Protein AF-A0A0D9X7J0-F1 (afdb_monomer_lite)

Foldseek 3Di:
DDDDPPDDPPPVVVVVVVVVLVVVVVVVVVVCCVVCLVLLLQDPVRCPPCSNVVNPDDDDPVVVVVVVVVLVVLVVCLSVCVVPDPPSVVSVVCSVCVVVVVCVVVVVVVLCVCQVSCVVSVHDTPCVVPVDPPVCVVVVVVVVVVVVLVVVLVVPQDPVDPVSVVVSVVVD

Structure (mmCIF, N/CA/C/O backbone):
data_AF-A0A0D9X7J0-F1
#
_entry.id   AF-A0A0D9X7J0-F1
#
loop_
_atom_site.group_PDB
_atom_site.id
_atom_site.type_symbol
_atom_site.label_atom_id
_atom_site.label_alt_id
_atom_site.label_comp_id
_atom_site.label_asym_id
_atom_site.label_entity_id
_atom_site.label_seq_id
_atom_site.pdbx_PDB_ins_code
_atom_site.Cartn_x
_atom_site.Cartn_y
_atom_site.Cartn_z
_atom_site.occupancy
_atom_site.B_iso_or_equiv
_atom_site.auth_seq_id
_atom_site.auth_comp_id
_atom_site.auth_asym_id
_atom_site.auth_atom_id
_atom_site.pdbx_PDB_model_num
ATOM 1 N N . MET A 1 1 ? 7.580 -12.756 -17.384 1.00 39.50 1 MET A N 1
ATOM 2 C CA . MET A 1 1 ? 6.260 -12.980 -18.014 1.00 39.50 1 MET A CA 1
ATOM 3 C C . MET A 1 1 ? 5.675 -11.624 -18.390 1.00 39.50 1 MET A C 1
ATOM 5 O O . MET A 1 1 ? 5.030 -10.993 -17.568 1.00 39.50 1 MET A O 1
ATOM 9 N N . ALA A 1 2 ? 5.979 -11.121 -19.583 1.00 47.09 2 ALA A N 1
ATOM 10 C CA . ALA A 1 2 ? 5.405 -9.883 -20.107 1.00 47.09 2 ALA A CA 1
ATOM 11 C C . ALA A 1 2 ? 4.877 -10.182 -21.512 1.00 47.09 2 ALA A C 1
ATOM 13 O O . ALA A 1 2 ? 5.495 -10.973 -22.222 1.00 47.09 2 ALA A O 1
ATOM 14 N N . ALA A 1 3 ? 3.726 -9.609 -21.869 1.00 52.41 3 ALA A N 1
ATOM 15 C CA . ALA A 1 3 ? 3.152 -9.767 -23.202 1.00 52.41 3 ALA A CA 1
ATOM 16 C C . ALA A 1 3 ? 4.137 -9.278 -24.274 1.00 52.41 3 ALA A C 1
ATOM 18 O O . ALA A 1 3 ? 4.904 -8.337 -24.036 1.00 52.41 3 ALA A O 1
ATOM 19 N N . VAL A 1 4 ? 4.114 -9.936 -25.433 1.00 61.41 4 VAL A N 1
ATOM 20 C CA . VAL A 1 4 ? 4.928 -9.569 -26.595 1.00 61.41 4 VAL A CA 1
ATOM 21 C C . VAL A 1 4 ? 4.584 -8.124 -27.001 1.00 61.41 4 VAL A C 1
ATOM 23 O O . VAL A 1 4 ? 3.413 -7.736 -26.917 1.00 61.41 4 VAL A O 1
ATOM 26 N N . PRO A 1 5 ? 5.568 -7.284 -27.384 1.00 49.50 5 PRO A N 1
ATOM 27 C CA . PRO A 1 5 ? 5.306 -5.893 -27.742 1.00 49.50 5 PRO A CA 1
ATOM 28 C C . PRO A 1 5 ? 4.227 -5.780 -28.829 1.00 49.50 5 PRO A C 1
ATOM 30 O O . PRO A 1 5 ? 4.371 -6.349 -29.904 1.00 49.50 5 PRO A O 1
ATOM 33 N N . GLY A 1 6 ? 3.156 -5.033 -28.548 1.00 63.00 6 GLY A N 1
ATOM 34 C CA . GLY A 1 6 ? 2.055 -4.791 -29.491 1.00 63.00 6 GLY A CA 1
ATOM 35 C C . GLY A 1 6 ? 0.775 -5.582 -29.212 1.00 63.00 6 GLY A C 1
ATOM 36 O O . GLY A 1 6 ? -0.290 -5.146 -29.650 1.00 63.00 6 GLY A O 1
ATOM 37 N N . GLU A 1 7 ? 0.838 -6.651 -28.417 1.00 66.56 7 GLU A N 1
ATOM 38 C CA . GLU A 1 7 ? -0.321 -7.488 -28.091 1.00 66.56 7 GLU A CA 1
ATOM 39 C C . GLU A 1 7 ? -0.949 -7.132 -26.735 1.00 66.56 7 GLU A C 1
ATOM 41 O O . GLU A 1 7 ? -0.289 -6.634 -25.816 1.00 66.56 7 GLU A O 1
ATOM 46 N N . LEU A 1 8 ? -2.258 -7.371 -26.606 1.00 62.06 8 LEU A N 1
ATOM 47 C CA . LEU A 1 8 ? -2.959 -7.225 -25.332 1.00 62.06 8 LEU A CA 1
ATOM 48 C C . LEU A 1 8 ? -2.441 -8.260 -24.316 1.00 62.06 8 LEU A C 1
ATOM 50 O O . LEU A 1 8 ? -2.089 -9.379 -24.698 1.00 62.06 8 LEU A O 1
ATOM 54 N N . PRO A 1 9 ? -2.407 -7.926 -23.013 1.00 66.81 9 PRO A N 1
ATOM 55 C CA . PRO A 1 9 ? -2.035 -8.889 -21.986 1.00 66.81 9 PRO A CA 1
ATOM 56 C C . PRO A 1 9 ? -2.935 -10.130 -22.043 1.00 66.81 9 PRO A C 1
ATOM 58 O O . PRO A 1 9 ? -4.149 -10.019 -22.212 1.00 66.81 9 PRO A O 1
ATOM 61 N N . HIS A 1 10 ? -2.341 -11.320 -21.887 1.00 75.31 10 HIS A N 1
ATOM 62 C CA . HIS A 1 10 ? -3.090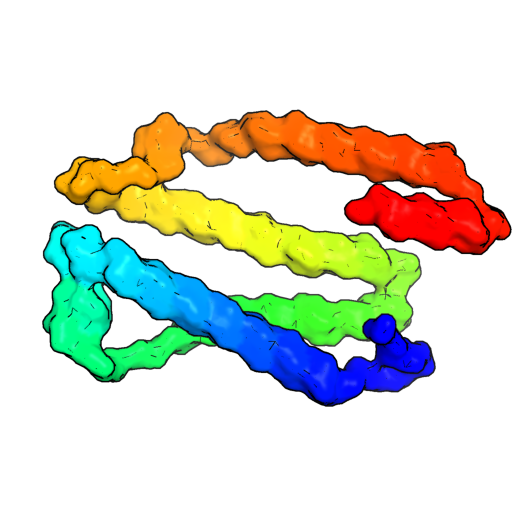 -12.577 -21.915 1.00 75.31 10 HIS A CA 1
ATOM 63 C C . HIS A 1 10 ? -4.258 -12.544 -20.923 1.00 75.31 10 HIS A C 1
ATOM 65 O O . HIS A 1 10 ? -4.056 -12.328 -19.726 1.00 75.31 10 HIS A O 1
ATOM 71 N N . MET A 1 11 ? -5.463 -12.856 -21.411 1.00 76.00 11 MET A N 1
ATOM 72 C CA . MET A 1 11 ? -6.700 -12.871 -20.616 1.00 76.00 11 MET A CA 1
ATOM 73 C C . MET A 1 11 ? -6.590 -13.730 -19.351 1.00 76.00 11 MET A C 1
ATOM 75 O O . MET A 1 11 ? -7.184 -13.402 -18.331 1.00 76.00 11 MET A O 1
ATOM 79 N N . ARG A 1 12 ? -5.762 -14.785 -19.381 1.00 72.19 12 ARG A N 1
ATOM 80 C CA . ARG A 1 12 ? -5.454 -15.616 -18.207 1.00 72.19 12 ARG A CA 1
ATOM 81 C C . ARG A 1 12 ? -4.815 -14.823 -17.065 1.00 72.19 12 ARG A C 1
ATOM 83 O O . ARG A 1 12 ? -5.187 -15.033 -15.920 1.00 72.19 12 ARG A O 1
ATOM 90 N N . MET A 1 13 ? -3.891 -13.907 -17.359 1.00 71.38 13 MET A N 1
ATOM 91 C CA . MET A 1 13 ? -3.243 -13.078 -16.335 1.00 71.38 13 MET A CA 1
ATOM 92 C C . MET A 1 13 ? -4.222 -12.047 -15.779 1.00 71.38 13 MET A C 1
ATOM 94 O O . MET A 1 13 ? -4.313 -11.898 -14.567 1.00 71.38 13 MET A O 1
ATOM 98 N N . ILE A 1 14 ? -5.002 -11.390 -16.646 1.00 75.94 14 ILE A N 1
ATOM 99 C CA . ILE A 1 14 ? -6.041 -10.439 -16.217 1.00 75.94 14 ILE A CA 1
ATOM 100 C C . ILE A 1 14 ? -7.038 -11.135 -15.284 1.00 75.94 14 ILE A C 1
ATOM 102 O O . ILE A 1 14 ? -7.294 -10.643 -14.189 1.00 75.94 14 ILE A O 1
ATOM 106 N N . ALA A 1 15 ? -7.545 -12.305 -15.684 1.00 78.25 15 ALA A N 1
ATOM 107 C CA . ALA A 1 15 ? -8.462 -13.096 -14.872 1.00 78.25 15 ALA A CA 1
ATOM 108 C C . ALA A 1 15 ? -7.821 -13.535 -13.547 1.00 78.25 15 ALA A C 1
ATOM 110 O O . ALA A 1 15 ? -8.443 -13.402 -12.501 1.00 78.25 15 ALA A O 1
ATOM 111 N N . LEU A 1 16 ? -6.564 -13.991 -13.564 1.00 77.44 16 LEU A N 1
ATOM 112 C CA . LEU A 1 16 ? -5.860 -14.436 -12.361 1.00 77.44 16 LEU A CA 1
ATOM 113 C C . LEU A 1 16 ? -5.632 -13.296 -11.358 1.00 77.44 16 LEU A C 1
ATOM 115 O O . LEU A 1 16 ? -5.904 -13.474 -10.174 1.00 77.44 16 LEU A O 1
ATOM 119 N N . PHE A 1 17 ? -5.200 -12.116 -11.811 1.00 75.94 17 PHE A N 1
ATOM 120 C CA . PHE A 1 17 ? -5.035 -10.950 -10.936 1.00 75.94 17 PHE A CA 1
ATOM 121 C C . PHE A 1 17 ? -6.378 -10.396 -10.442 1.00 75.94 17 PHE A C 1
ATOM 123 O O . PHE A 1 17 ? -6.484 -10.032 -9.271 1.00 75.94 17 PHE A O 1
ATOM 130 N N . ALA A 1 18 ? -7.414 -10.372 -11.287 1.00 74.31 18 ALA A N 1
ATOM 131 C CA . ALA A 1 18 ? -8.752 -9.937 -10.889 1.00 74.31 18 ALA A CA 1
ATOM 132 C C . ALA A 1 18 ? -9.367 -10.882 -9.843 1.00 74.31 18 ALA A C 1
ATOM 134 O O . ALA A 1 18 ? -9.799 -10.433 -8.782 1.00 74.31 18 ALA A O 1
ATOM 135 N N . CYS A 1 19 ? -9.343 -12.194 -10.094 1.00 74.31 19 CYS A N 1
ATOM 136 C CA . CYS A 1 19 ? -9.806 -13.199 -9.140 1.00 74.31 19 CYS A CA 1
ATOM 137 C C . CYS A 1 19 ? -8.973 -13.175 -7.853 1.00 74.31 19 CYS A C 1
ATOM 139 O O . CYS A 1 19 ? -9.545 -13.182 -6.768 1.00 74.31 19 CYS A O 1
ATOM 141 N N . GLY A 1 20 ? -7.644 -13.079 -7.952 1.00 75.06 20 GLY A N 1
ATOM 142 C CA . GLY A 1 20 ? -6.759 -12.974 -6.791 1.00 75.06 20 GLY A CA 1
ATOM 143 C C . GLY A 1 20 ? -7.061 -11.748 -5.924 1.00 75.06 20 GLY A C 1
ATOM 144 O O . GLY A 1 20 ? -7.155 -11.868 -4.706 1.00 75.06 20 GLY A O 1
ATOM 145 N N . SER A 1 21 ? -7.298 -10.586 -6.539 1.00 71.81 21 SER A N 1
ATOM 146 C CA . SER A 1 21 ? -7.672 -9.357 -5.827 1.00 71.81 21 SER A CA 1
ATOM 147 C C . SER A 1 21 ? -9.011 -9.491 -5.092 1.00 71.81 21 SER A C 1
ATOM 149 O O . SER A 1 21 ? -9.110 -9.110 -3.924 1.00 71.81 21 SER A O 1
ATOM 151 N N . LEU A 1 22 ? -10.025 -10.072 -5.743 1.00 69.62 22 LEU A N 1
ATOM 152 C CA . LEU A 1 22 ? -11.337 -10.307 -5.134 1.00 69.62 22 LEU A CA 1
ATOM 153 C C . LEU A 1 22 ? -11.251 -11.291 -3.964 1.00 69.62 22 LEU A C 1
ATOM 155 O O . LEU A 1 22 ? -11.826 -11.031 -2.909 1.00 69.62 22 LEU A O 1
ATOM 159 N N . LEU A 1 23 ? -10.506 -12.386 -4.131 1.00 69.88 23 LEU A N 1
ATOM 160 C CA . LEU A 1 23 ? -10.348 -13.419 -3.107 1.00 69.88 23 LEU A CA 1
ATOM 161 C C . LEU A 1 23 ? -9.594 -12.906 -1.880 1.00 69.88 23 LEU A C 1
ATOM 163 O O . LEU A 1 23 ? -10.064 -13.108 -0.767 1.00 69.88 23 LEU A O 1
ATOM 167 N N . ILE A 1 24 ? -8.466 -12.211 -2.062 1.00 75.06 24 ILE A N 1
ATOM 168 C CA . ILE A 1 24 ? -7.677 -11.669 -0.941 1.00 75.06 24 ILE A CA 1
ATOM 169 C C . ILE A 1 24 ? -8.502 -10.652 -0.149 1.00 75.06 24 ILE A C 1
ATOM 171 O O . ILE A 1 24 ? -8.475 -10.652 1.080 1.00 75.06 24 ILE A O 1
ATOM 175 N N . ARG A 1 25 ? -9.279 -9.809 -0.837 1.00 67.75 25 ARG A N 1
ATOM 176 C CA . ARG A 1 25 ? -10.126 -8.819 -0.170 1.00 67.75 25 ARG A CA 1
ATOM 177 C C . ARG A 1 25 ? -11.320 -9.453 0.536 1.00 67.75 25 ARG A C 1
ATOM 179 O O . ARG A 1 25 ? -11.613 -9.071 1.663 1.00 67.75 25 ARG A O 1
ATOM 186 N N . GLY A 1 26 ? -11.968 -10.429 -0.099 1.00 63.03 26 GLY A N 1
ATOM 187 C CA . GLY A 1 26 ? -13.043 -11.208 0.514 1.00 63.03 26 GLY A CA 1
ATOM 188 C C . GLY A 1 26 ? -12.565 -11.935 1.769 1.00 63.03 26 GLY A C 1
ATOM 189 O O . GLY A 1 26 ? -13.161 -11.770 2.827 1.00 63.03 26 GLY A O 1
ATOM 190 N N . ALA A 1 27 ? -11.436 -12.643 1.680 1.00 67.31 27 ALA A N 1
ATOM 191 C CA . ALA A 1 27 ? -10.829 -13.336 2.812 1.00 67.31 27 ALA A CA 1
ATOM 192 C C . ALA A 1 27 ? -10.463 -12.374 3.952 1.00 67.31 27 ALA A C 1
ATOM 194 O O . ALA A 1 27 ? -10.763 -12.667 5.104 1.00 67.31 27 ALA A O 1
ATOM 195 N N . GLY A 1 28 ? -9.874 -11.213 3.640 1.00 69.19 28 GLY A N 1
ATOM 196 C CA . GLY A 1 28 ? -9.549 -10.194 4.640 1.00 69.19 28 GLY A CA 1
ATOM 197 C C . GLY A 1 28 ? -10.780 -9.674 5.386 1.00 69.19 28 GLY A C 1
ATOM 198 O O . GLY A 1 28 ? -10.769 -9.613 6.611 1.00 69.19 28 GLY A O 1
ATOM 199 N N . CYS A 1 29 ? -11.867 -9.367 4.669 1.00 74.50 29 CYS A N 1
ATOM 200 C CA . CYS A 1 29 ? -13.121 -8.947 5.298 1.00 74.50 29 CYS A CA 1
ATOM 201 C C . CYS A 1 29 ? -13.722 -10.053 6.176 1.00 74.50 29 CYS A C 1
ATOM 203 O O . CYS A 1 29 ? -14.078 -9.785 7.315 1.00 74.50 29 CYS A O 1
ATOM 205 N N . THR A 1 30 ? -13.772 -11.298 5.690 1.00 69.50 30 THR A N 1
ATOM 206 C CA . THR A 1 30 ? -14.305 -12.429 6.467 1.00 69.50 30 THR A CA 1
ATOM 207 C C . THR A 1 30 ? -13.493 -12.696 7.732 1.00 69.50 30 THR A C 1
ATOM 209 O O . THR A 1 30 ? -14.067 -12.954 8.785 1.00 69.50 30 THR A O 1
ATOM 212 N N . ILE A 1 31 ? -12.163 -12.630 7.647 1.00 70.44 31 ILE A N 1
ATOM 213 C CA . ILE A 1 31 ? -11.280 -12.818 8.802 1.00 70.44 31 ILE A CA 1
ATOM 214 C C . ILE A 1 31 ? -11.496 -11.706 9.836 1.00 70.44 31 ILE A C 1
ATOM 216 O O . ILE A 1 31 ? -11.616 -12.012 11.020 1.00 70.44 31 ILE A O 1
ATOM 220 N N . ASN A 1 32 ? -11.590 -10.445 9.404 1.00 77.19 32 ASN A N 1
ATOM 221 C CA . ASN A 1 32 ? -11.860 -9.329 10.312 1.00 77.19 32 ASN A CA 1
ATOM 222 C C . ASN A 1 32 ? -13.217 -9.483 10.998 1.00 77.19 32 ASN A C 1
ATOM 224 O O . ASN A 1 32 ? -13.285 -9.395 12.217 1.00 77.19 32 ASN A O 1
ATOM 228 N N . ASP A 1 33 ? -14.271 -9.804 10.243 1.00 70.00 33 ASP A N 1
ATOM 229 C CA . ASP A 1 33 ? -15.604 -9.977 10.817 1.00 70.00 33 ASP A CA 1
ATOM 230 C C . ASP A 1 33 ? -15.592 -11.098 11.891 1.00 70.00 33 ASP A C 1
ATOM 232 O O . ASP A 1 33 ? -16.235 -10.971 12.936 1.00 70.00 33 ASP A O 1
ATOM 236 N N . LEU A 1 34 ? -14.851 -12.196 11.661 1.00 70.19 34 LEU A N 1
ATOM 237 C CA . LEU A 1 34 ? -14.726 -13.305 12.618 1.00 70.19 34 LEU A CA 1
ATOM 238 C C . LEU A 1 34 ? -14.021 -12.892 13.917 1.00 70.19 34 LEU A C 1
ATOM 240 O O . LEU A 1 34 ? -14.438 -13.328 14.992 1.00 70.19 34 LEU A O 1
ATOM 244 N N . PHE A 1 35 ? -12.960 -12.087 13.827 1.00 74.94 35 PHE A N 1
ATOM 245 C CA . PHE A 1 35 ? -12.196 -11.646 14.996 1.00 74.94 35 PHE A CA 1
ATOM 246 C C . PHE A 1 35 ? -12.845 -10.475 15.741 1.00 74.94 35 PHE A C 1
ATOM 248 O O . PHE A 1 35 ? -12.702 -10.401 16.957 1.00 74.94 35 PHE A O 1
ATOM 255 N N . ASP A 1 36 ? -13.603 -9.620 15.052 1.00 76.06 36 ASP A N 1
ATOM 256 C CA . ASP A 1 36 ? -14.231 -8.427 15.635 1.00 76.06 36 ASP A CA 1
ATOM 257 C C . ASP A 1 36 ? -15.631 -8.702 16.216 1.00 76.06 36 ASP A C 1
ATOM 259 O O . ASP A 1 36 ? -16.287 -7.800 16.734 1.00 76.06 36 ASP A O 1
ATOM 263 N N . GLY A 1 37 ? -16.121 -9.944 16.171 1.00 71.69 37 GLY A N 1
ATOM 264 C CA . GLY A 1 37 ? -17.511 -10.276 16.503 1.00 71.69 37 GLY A CA 1
ATOM 265 C C . GLY A 1 37 ? -17.955 -9.966 17.943 1.00 71.69 37 GLY A C 1
ATOM 266 O O . GLY A 1 37 ? -19.146 -9.755 18.189 1.00 71.69 37 GLY A O 1
ATOM 267 N N . ASP A 1 38 ? -17.049 -9.937 18.920 1.00 80.31 38 ASP A N 1
ATOM 268 C CA . ASP A 1 38 ? -17.350 -9.544 20.304 1.00 80.31 38 ASP A CA 1
ATOM 269 C C . ASP A 1 38 ? -17.239 -8.025 20.529 1.00 80.31 38 ASP A C 1
ATOM 271 O O . ASP A 1 38 ? -17.927 -7.475 21.396 1.00 80.31 38 ASP A O 1
ATOM 275 N N . ILE A 1 39 ? -16.400 -7.352 19.740 1.00 79.00 39 ILE A N 1
ATOM 276 C CA . ILE A 1 39 ? -16.235 -5.895 19.696 1.00 79.00 39 ILE A CA 1
ATOM 277 C C . ILE A 1 39 ? -17.452 -5.266 19.009 1.00 79.00 39 ILE A C 1
ATOM 279 O O . ILE A 1 39 ? -18.062 -4.343 19.551 1.00 79.00 39 ILE A O 1
ATOM 283 N N . ASP A 1 40 ? -17.891 -5.835 17.887 1.00 77.38 40 ASP A N 1
ATOM 284 C CA . ASP A 1 40 ? -18.988 -5.320 17.068 1.00 77.38 40 ASP A CA 1
ATOM 285 C C . ASP A 1 40 ? -20.342 -5.322 17.792 1.00 77.38 40 ASP A C 1
ATOM 287 O O . ASP A 1 40 ? -21.198 -4.474 17.551 1.00 77.38 40 ASP A O 1
ATOM 291 N N . LYS A 1 41 ? -20.536 -6.217 18.766 1.00 77.75 41 LYS A N 1
ATOM 292 C CA . LYS A 1 41 ? -21.743 -6.236 19.615 1.00 77.75 41 LYS A CA 1
ATOM 293 C C . LYS A 1 41 ? -21.822 -5.048 20.574 1.00 77.75 41 LYS A C 1
ATOM 295 O O . LYS A 1 41 ? -22.907 -4.710 21.052 1.00 77.75 41 LYS A O 1
ATOM 300 N N . LYS A 1 42 ? -20.685 -4.424 20.886 1.00 80.44 42 LYS A N 1
ATOM 301 C CA . LYS A 1 42 ? -20.578 -3.328 21.859 1.00 80.44 42 LYS A CA 1
ATOM 302 C C . LYS A 1 42 ? -20.762 -1.957 21.199 1.00 80.44 42 LYS A C 1
ATOM 304 O O . LYS A 1 42 ? -21.133 -1.011 21.889 1.00 80.44 42 LYS A O 1
ATOM 309 N N . VAL A 1 43 ? -20.589 -1.861 19.879 1.00 79.75 43 VAL A N 1
ATOM 310 C CA . VAL A 1 43 ? -20.618 -0.607 19.109 1.00 79.75 43 VAL A CA 1
ATOM 311 C C . VAL A 1 43 ? -21.944 -0.450 18.362 1.00 79.75 43 VAL A C 1
ATOM 313 O O . VAL A 1 43 ? -22.333 -1.307 17.576 1.00 79.75 43 VAL A O 1
ATOM 316 N N . GLU A 1 44 ? -22.663 0.659 18.567 1.00 78.69 44 GLU A N 1
ATOM 317 C CA . GLU A 1 44 ? -24.000 0.851 17.970 1.00 78.69 44 GLU A CA 1
ATOM 318 C C . GLU A 1 44 ? -24.017 0.765 16.443 1.00 78.69 44 GLU A C 1
ATOM 320 O O . GLU A 1 44 ? -24.933 0.174 15.873 1.00 78.69 44 GLU A O 1
ATOM 325 N N . ARG A 1 45 ? -22.975 1.284 15.786 1.00 79.56 45 ARG A N 1
ATOM 326 C CA . ARG A 1 45 ? -22.821 1.241 14.328 1.00 79.56 45 ARG A CA 1
ATOM 327 C C . ARG A 1 45 ? -22.713 -0.184 13.782 1.00 79.56 45 ARG A C 1
ATOM 329 O O . ARG A 1 45 ? -23.171 -0.435 12.670 1.00 79.56 45 ARG A O 1
ATOM 336 N N . THR A 1 46 ? -22.062 -1.092 14.508 1.00 73.75 46 THR A N 1
ATOM 337 C CA . THR A 1 46 ? -21.703 -2.424 13.996 1.00 73.75 46 THR A CA 1
ATOM 338 C C . THR A 1 46 ? -22.512 -3.566 14.599 1.00 73.75 46 THR A C 1
ATOM 340 O O . THR A 1 46 ? -22.450 -4.679 14.079 1.00 73.75 46 THR A O 1
ATOM 343 N N . LYS A 1 47 ? -23.393 -3.289 15.568 1.00 73.12 47 LYS A N 1
ATOM 344 C CA . LYS A 1 47 ? -24.375 -4.253 16.105 1.00 73.12 47 LYS A CA 1
ATOM 345 C C . LYS A 1 47 ? -25.226 -4.938 15.031 1.00 73.12 47 LYS A C 1
ATOM 347 O O . LYS A 1 47 ? -25.618 -6.087 15.208 1.00 73.12 47 LYS A O 1
ATOM 352 N N . SER A 1 48 ? -25.519 -4.246 13.929 1.00 67.06 48 SER A N 1
ATOM 353 C CA . SER A 1 48 ? -26.311 -4.768 12.807 1.00 67.06 48 SER A CA 1
ATOM 354 C C . SER A 1 48 ? -25.496 -5.552 11.773 1.00 67.06 48 SER A C 1
ATOM 356 O O . SER A 1 48 ? -26.072 -6.050 10.808 1.00 67.06 48 SER A O 1
ATOM 358 N N . ARG A 1 49 ? -24.171 -5.687 11.942 1.00 70.94 49 ARG A N 1
ATOM 359 C CA . ARG A 1 49 ? -23.351 -6.512 11.044 1.00 70.94 49 ARG A CA 1
ATOM 360 C C . ARG A 1 49 ? -23.796 -7.977 11.102 1.00 70.94 49 ARG A C 1
ATOM 362 O O . ARG A 1 49 ? -24.229 -8.426 12.166 1.00 70.94 49 ARG A O 1
ATOM 369 N N . PRO A 1 50 ? -23.648 -8.753 10.013 1.00 65.62 50 PRO A N 1
ATOM 370 C CA . PRO A 1 50 ? -24.114 -10.142 9.958 1.00 65.62 50 PRO A CA 1
ATOM 371 C C . PRO A 1 50 ? -23.609 -11.002 11.132 1.00 65.62 50 PRO A C 1
ATOM 373 O O . PRO A 1 50 ? -24.395 -11.670 11.802 1.00 65.62 50 PRO A O 1
ATOM 376 N N . LEU A 1 51 ? -22.318 -10.896 11.478 1.00 64.19 51 LEU A N 1
ATOM 377 C CA . LEU A 1 51 ? -21.732 -11.655 12.593 1.00 64.19 51 LEU A CA 1
ATOM 378 C C . LEU A 1 51 ? -22.055 -11.078 13.985 1.00 64.19 51 LEU A C 1
ATOM 380 O O . LEU A 1 51 ? -22.196 -11.838 14.943 1.00 64.19 51 LEU A O 1
ATOM 384 N N . GLY A 1 52 ? -22.242 -9.759 14.106 1.00 59.47 52 GLY A N 1
ATOM 385 C CA . GLY A 1 52 ? -22.665 -9.110 15.355 1.00 59.47 52 GLY A CA 1
ATOM 386 C C . GLY A 1 52 ? -24.132 -9.387 15.718 1.00 59.47 52 GLY A C 1
ATOM 387 O O . GLY A 1 52 ? -24.457 -9.552 16.894 1.00 59.47 52 GLY A O 1
ATOM 388 N N . SER A 1 53 ? -24.995 -9.513 14.704 1.00 57.38 53 SER A N 1
ATOM 389 C CA . SER A 1 53 ? -26.450 -9.711 14.820 1.00 57.38 53 SER A CA 1
ATOM 390 C C . SER A 1 53 ? -26.895 -11.180 14.848 1.00 57.38 53 SER A C 1
ATOM 392 O O . SER A 1 53 ? -28.071 -11.461 15.072 1.00 57.38 53 SER A O 1
ATOM 394 N N . GLY A 1 54 ? -25.971 -12.128 14.648 1.00 59.88 54 GLY A N 1
ATOM 395 C CA . GLY A 1 54 ? -26.270 -13.566 14.621 1.00 59.88 54 GLY A CA 1
ATOM 396 C C . GLY A 1 54 ? -26.968 -14.042 13.341 1.00 59.88 54 GLY A C 1
ATOM 397 O O . GLY A 1 54 ? -27.469 -15.167 13.299 1.00 59.88 54 GLY A O 1
ATOM 398 N N . ILE A 1 55 ? -26.999 -13.207 12.298 1.00 57.88 55 ILE A N 1
ATOM 399 C CA . ILE A 1 55 ? -27.634 -13.500 11.014 1.00 57.88 55 ILE A CA 1
ATOM 400 C C . ILE A 1 55 ? -26.559 -14.020 10.048 1.00 57.88 55 ILE A C 1
ATOM 402 O O . ILE A 1 55 ? -25.723 -13.276 9.545 1.00 57.88 55 ILE A O 1
ATOM 406 N N . TRP A 1 56 ? -26.590 -15.326 9.773 1.00 51.66 56 TRP A N 1
ATOM 407 C CA . TRP A 1 56 ? -25.588 -16.044 8.964 1.00 51.66 56 TRP A CA 1
ATOM 408 C C . TRP A 1 56 ? -25.746 -15.900 7.443 1.00 51.66 56 TRP A C 1
ATOM 410 O O . TRP A 1 56 ? -25.142 -16.648 6.675 1.00 51.66 56 TRP A O 1
ATOM 420 N N . CYS A 1 57 ? -26.552 -14.957 6.968 1.00 56.06 57 CYS A N 1
ATOM 421 C CA . CYS A 1 57 ? -26.692 -14.721 5.540 1.00 56.06 57 CYS A CA 1
ATOM 422 C C . CYS A 1 57 ? -27.230 -13.320 5.256 1.00 56.06 57 CYS A C 1
ATOM 424 O O . CYS A 1 57 ? -27.992 -12.779 6.048 1.00 56.06 57 CYS A O 1
ATOM 426 N N . SER A 1 58 ? -26.884 -12.806 4.075 1.00 47.75 58 SER A N 1
ATOM 427 C CA . SER A 1 58 ? -27.376 -11.584 3.411 1.00 47.75 58 SER A CA 1
ATOM 428 C C . SER A 1 58 ? -26.858 -10.220 3.906 1.00 47.75 58 SER A C 1
ATOM 430 O O . SER A 1 58 ? -27.416 -9.637 4.824 1.00 47.75 58 SER A O 1
ATOM 432 N N . ASP A 1 59 ? -25.813 -9.686 3.247 1.00 51.59 59 ASP A N 1
ATOM 433 C CA . ASP A 1 59 ? -25.914 -8.587 2.249 1.00 51.59 59 ASP A CA 1
ATOM 434 C C . ASP A 1 59 ? -24.537 -8.348 1.555 1.00 51.59 59 ASP A C 1
ATOM 436 O O . ASP A 1 59 ? -23.500 -8.628 2.167 1.00 51.59 59 ASP A O 1
ATOM 440 N N . PRO A 1 60 ? -24.457 -7.920 0.273 1.00 50.50 60 PRO A N 1
ATOM 441 C CA . PRO A 1 60 ? -23.248 -8.017 -0.529 1.00 50.50 60 PRO A CA 1
ATOM 442 C C . PRO A 1 60 ? -22.332 -6.807 -0.339 1.00 50.50 60 PRO A C 1
ATOM 444 O O . PRO A 1 60 ? -22.760 -5.659 -0.236 1.00 50.50 60 PRO A O 1
ATOM 447 N N . TYR A 1 61 ? -21.032 -7.082 -0.396 1.00 54.88 61 TYR A N 1
ATOM 448 C CA . TYR A 1 61 ? -19.880 -6.177 -0.342 1.00 54.88 61 TYR A CA 1
ATOM 449 C C . TYR A 1 61 ? -19.816 -5.113 -1.472 1.00 54.88 61 TYR A C 1
ATOM 451 O O . TYR A 1 61 ? -18.749 -4.814 -2.009 1.00 54.88 61 TYR A O 1
ATOM 459 N N . THR A 1 62 ? -20.935 -4.501 -1.850 1.00 50.09 62 THR A N 1
ATOM 460 C CA . THR A 1 62 ? -21.112 -3.625 -3.016 1.00 50.09 62 THR A CA 1
ATOM 461 C C . THR A 1 62 ? -20.180 -2.408 -2.989 1.00 50.09 62 THR A C 1
ATOM 463 O O . THR A 1 62 ? -19.515 -2.121 -3.982 1.00 50.09 62 THR A O 1
ATOM 466 N N . ARG A 1 63 ? -20.021 -1.726 -1.843 1.00 45.47 63 ARG A N 1
ATOM 467 C CA . ARG A 1 63 ? -19.122 -0.551 -1.730 1.00 45.47 63 ARG A CA 1
ATOM 468 C C . ARG A 1 63 ? -17.642 -0.932 -1.834 1.00 45.47 63 ARG A C 1
ATOM 470 O O . ARG A 1 63 ? -16.851 -0.211 -2.440 1.00 45.47 63 ARG A O 1
ATOM 477 N N . THR A 1 64 ? -17.285 -2.092 -1.293 1.00 53.03 64 THR A N 1
ATOM 478 C CA . THR A 1 64 ? -15.943 -2.672 -1.372 1.00 53.03 64 THR A CA 1
ATOM 479 C C . THR A 1 64 ? -15.632 -3.009 -2.829 1.00 53.03 64 THR A C 1
ATOM 481 O O . THR A 1 64 ? -14.650 -2.508 -3.373 1.00 53.03 64 THR A O 1
ATOM 484 N N . VAL A 1 65 ? -16.514 -3.736 -3.517 1.00 56.38 65 VAL A N 1
ATOM 485 C CA . VAL A 1 65 ? -16.357 -4.084 -4.937 1.00 56.38 65 VAL A CA 1
ATOM 486 C C . VAL A 1 65 ? -16.201 -2.836 -5.814 1.00 56.38 65 VAL A C 1
ATOM 488 O O . VAL A 1 65 ? -15.242 -2.776 -6.577 1.00 56.38 65 VAL A O 1
ATOM 491 N N . PHE A 1 66 ? -17.022 -1.793 -5.646 1.00 53.06 66 PHE A N 1
ATOM 492 C CA . PHE A 1 66 ? -16.901 -0.557 -6.440 1.00 53.06 66 PHE A CA 1
ATOM 493 C C . PHE A 1 66 ? -15.561 0.173 -6.254 1.00 53.06 66 PHE A C 1
ATOM 495 O O . PHE A 1 66 ? -14.953 0.600 -7.235 1.00 53.06 66 PHE A O 1
ATOM 502 N N . LEU A 1 67 ? -15.044 0.257 -5.024 1.00 56.88 67 LEU A N 1
ATOM 503 C CA . LEU A 1 67 ? -13.712 0.822 -4.759 1.00 56.88 67 LEU A CA 1
ATOM 504 C C . LEU A 1 67 ? -12.583 -0.033 -5.360 1.00 56.88 67 LEU A C 1
ATOM 506 O O . LEU A 1 67 ? -11.571 0.504 -5.802 1.00 56.88 67 LEU A O 1
ATOM 510 N N . GLY A 1 68 ? -12.766 -1.357 -5.409 1.00 58.69 68 GLY A N 1
ATOM 511 C CA . GLY A 1 68 ? -11.826 -2.271 -6.068 1.00 58.69 68 GLY A CA 1
ATOM 512 C C . GLY A 1 68 ? -11.865 -2.146 -7.590 1.00 58.69 68 GLY A C 1
ATOM 513 O O . GLY A 1 68 ? -10.834 -2.185 -8.245 1.00 58.69 68 GLY A O 1
ATOM 514 N N . VAL A 1 69 ? -13.043 -1.915 -8.167 1.00 64.75 69 VAL A N 1
ATOM 515 C CA . VAL A 1 69 ? -13.197 -1.665 -9.605 1.00 64.75 69 VAL A CA 1
ATOM 516 C C . VAL A 1 69 ? -12.566 -0.326 -10.008 1.00 64.75 69 VAL A C 1
ATOM 518 O O . VAL A 1 69 ? -11.985 -0.230 -11.086 1.00 64.75 69 VAL A O 1
ATOM 521 N N . PHE A 1 70 ? -12.578 0.686 -9.133 1.00 63.91 70 PHE A N 1
ATOM 522 C CA . PHE A 1 70 ? -11.901 1.960 -9.402 1.00 63.91 70 PHE A CA 1
ATOM 523 C C . PHE A 1 70 ? -10.372 1.815 -9.482 1.00 63.91 70 PHE A C 1
ATOM 525 O O . PHE A 1 70 ? -9.739 2.470 -10.308 1.00 63.91 70 PHE A O 1
ATOM 532 N N . SER A 1 71 ? -9.761 0.916 -8.698 1.00 63.00 71 SER A N 1
ATOM 533 C CA . SER A 1 71 ? -8.318 0.650 -8.813 1.00 63.00 71 SER A CA 1
ATOM 534 C C . SER A 1 71 ? -7.954 -0.126 -10.084 1.00 63.00 71 SER A C 1
ATOM 536 O O . SER A 1 71 ? -6.847 0.041 -10.597 1.00 63.00 71 SER A O 1
ATOM 538 N N . LEU A 1 72 ? -8.888 -0.894 -10.666 1.00 64.69 72 LEU A N 1
ATOM 539 C CA . LEU A 1 72 ? -8.676 -1.558 -11.957 1.00 64.69 72 LEU A CA 1
ATOM 540 C C . LEU A 1 72 ? -8.500 -0.554 -13.104 1.00 64.69 72 LEU A C 1
ATOM 542 O O . LEU A 1 72 ? -7.742 -0.844 -14.027 1.00 64.69 72 LEU A O 1
ATOM 546 N N . LEU A 1 73 ? -9.105 0.641 -13.035 1.00 68.19 73 LEU A N 1
ATOM 547 C CA . LEU A 1 73 ? -8.905 1.694 -14.045 1.00 68.19 73 LEU A CA 1
ATOM 548 C C . LEU A 1 73 ? -7.426 2.087 -14.180 1.00 68.19 73 LEU A C 1
ATOM 550 O O . LEU A 1 73 ? -6.946 2.279 -15.295 1.00 68.19 73 LEU A O 1
ATOM 554 N N . LEU A 1 74 ? -6.696 2.131 -13.060 1.00 63.22 74 LEU A N 1
ATOM 555 C CA . LEU A 1 74 ? -5.256 2.414 -13.033 1.00 63.22 74 LEU A CA 1
ATOM 556 C C . LEU A 1 74 ? -4.415 1.244 -13.570 1.00 63.22 74 LEU A C 1
ATOM 558 O O . LEU A 1 74 ? -3.345 1.448 -14.137 1.00 63.22 74 LEU A O 1
ATOM 562 N N . VAL A 1 75 ? -4.890 0.005 -13.426 1.00 64.88 75 VAL A N 1
ATOM 563 C CA . VAL A 1 75 ? -4.217 -1.180 -13.986 1.00 64.88 75 VAL A CA 1
ATOM 564 C C . VAL A 1 75 ? -4.421 -1.248 -15.503 1.00 64.88 75 VAL A C 1
ATOM 566 O O . VAL A 1 75 ? -3.483 -1.548 -16.244 1.00 64.88 75 VAL A O 1
ATOM 569 N N . PHE A 1 76 ? -5.621 -0.914 -15.986 1.00 68.31 76 PHE A N 1
ATOM 570 C CA . PHE A 1 76 ? -5.953 -0.907 -17.413 1.00 68.31 76 PHE A CA 1
ATOM 571 C C . PHE A 1 76 ? -5.286 0.228 -18.198 1.00 68.31 76 PHE A C 1
ATOM 573 O O . PHE A 1 76 ? -5.075 0.086 -19.402 1.00 68.31 76 PHE A O 1
ATOM 580 N N . SER A 1 77 ? -4.906 1.329 -17.552 1.00 70.50 77 SER A N 1
ATOM 581 C CA . SER A 1 77 ? -4.169 2.426 -18.192 1.00 70.50 77 SER A CA 1
ATOM 582 C C . SER A 1 77 ? -2.671 2.136 -18.370 1.00 70.50 77 SER A C 1
ATOM 584 O O . SER A 1 77 ? -2.024 2.750 -19.222 1.00 70.50 77 SER A O 1
ATOM 586 N N . TYR A 1 78 ? -2.099 1.172 -17.637 1.00 65.88 78 TYR A N 1
ATOM 587 C CA . TYR A 1 78 ? -0.667 0.847 -17.702 1.00 65.88 78 TYR A CA 1
ATOM 588 C C . TYR A 1 78 ? -0.158 0.424 -19.102 1.00 65.88 78 TYR A C 1
ATOM 590 O O . TYR A 1 78 ? 0.874 0.943 -19.540 1.00 65.88 78 TYR A O 1
ATOM 598 N N . PRO A 1 79 ? -0.856 -0.438 -19.871 1.00 65.81 79 PRO A N 1
ATOM 599 C CA . PRO A 1 79 ? -0.460 -0.775 -21.241 1.00 65.81 79 PRO A CA 1
ATOM 600 C C . PRO A 1 79 ? -0.512 0.416 -22.208 1.00 65.81 79 PRO A C 1
ATOM 602 O O . PRO A 1 79 ? 0.253 0.452 -23.173 1.00 65.81 79 PRO A O 1
ATOM 605 N N . LEU A 1 80 ? -1.397 1.389 -21.958 1.00 69.69 80 LEU A N 1
ATOM 606 C CA . LEU A 1 80 ? -1.568 2.573 -22.804 1.00 69.69 80 LEU A CA 1
ATOM 607 C C . LEU A 1 80 ? -0.444 3.585 -22.588 1.00 69.69 80 LEU A C 1
ATOM 609 O O . LEU A 1 80 ? 0.016 4.199 -23.544 1.00 69.69 80 LEU A O 1
ATOM 613 N N . ILE A 1 81 ? 0.067 3.706 -21.363 1.00 71.56 81 ILE A N 1
ATOM 614 C CA . ILE A 1 81 ? 1.149 4.646 -21.056 1.00 71.56 81 ILE A CA 1
ATOM 615 C C . ILE A 1 81 ? 2.434 4.345 -21.833 1.00 71.56 81 ILE A C 1
ATOM 617 O O . ILE A 1 81 ? 3.079 5.277 -22.306 1.00 71.56 81 ILE A O 1
ATOM 621 N N . LYS A 1 82 ? 2.743 3.068 -22.098 1.00 61.34 82 LYS A N 1
ATOM 622 C CA . LYS A 1 82 ? 3.869 2.684 -22.973 1.00 61.34 82 LYS A CA 1
ATOM 623 C C . LYS A 1 82 ? 3.750 3.222 -24.406 1.00 61.34 82 LYS A C 1
ATOM 625 O O . LYS A 1 82 ? 4.750 3.250 -25.112 1.00 61.34 82 LYS A O 1
ATOM 630 N N . ARG A 1 83 ? 2.546 3.599 -24.850 1.00 72.50 83 ARG A N 1
ATOM 631 C CA . ARG A 1 83 ? 2.285 4.119 -26.201 1.00 72.50 83 ARG A CA 1
ATOM 632 C C . ARG A 1 83 ? 2.344 5.645 -26.284 1.00 72.50 83 ARG A C 1
ATOM 634 O O . ARG A 1 83 ? 2.526 6.160 -27.379 1.00 72.50 83 ARG A O 1
ATOM 641 N N . PHE A 1 84 ? 2.197 6.353 -25.164 1.00 74.62 84 PHE A N 1
ATOM 642 C CA . PHE A 1 84 ? 2.114 7.819 -25.147 1.00 74.62 84 PHE A CA 1
ATOM 643 C C . PHE A 1 84 ? 3.274 8.505 -24.419 1.00 74.62 84 PHE A C 1
ATOM 645 O O . PHE A 1 84 ? 3.512 9.684 -24.663 1.00 74.62 84 PHE A O 1
ATOM 652 N N . THR A 1 85 ? 4.008 7.814 -23.537 1.00 74.19 85 THR A N 1
ATOM 653 C CA . THR A 1 85 ? 5.104 8.430 -22.775 1.00 74.19 85 THR A CA 1
ATOM 654 C C . THR A 1 85 ? 6.366 7.567 -22.758 1.00 74.19 85 THR A C 1
ATOM 656 O O . THR A 1 85 ? 6.313 6.339 -22.789 1.00 74.19 85 THR A O 1
ATOM 659 N N . PHE A 1 86 ? 7.528 8.221 -22.655 1.00 76.62 86 PHE A N 1
ATOM 660 C CA . PHE A 1 86 ? 8.838 7.564 -22.517 1.00 76.62 86 PHE A CA 1
ATOM 661 C C . PHE A 1 86 ? 9.122 7.054 -21.089 1.00 76.62 86 PHE A C 1
ATOM 663 O O . PHE A 1 86 ? 10.179 6.483 -20.841 1.00 76.62 86 PHE A O 1
ATOM 670 N N . TRP A 1 87 ? 8.186 7.247 -20.147 1.00 71.81 87 TRP A N 1
ATOM 671 C CA . TRP A 1 87 ? 8.384 7.019 -18.708 1.00 71.81 87 TRP A CA 1
ATOM 672 C C . TRP A 1 87 ? 7.443 5.944 -18.109 1.00 71.81 87 TRP A C 1
ATOM 674 O O . TRP A 1 87 ? 6.884 6.156 -17.027 1.00 71.81 87 TRP A O 1
ATOM 684 N N . PRO A 1 88 ? 7.229 4.774 -18.751 1.00 72.44 88 PRO A N 1
ATOM 685 C CA . PRO A 1 88 ? 6.268 3.793 -18.246 1.00 72.44 88 PRO A CA 1
ATOM 686 C C . PRO A 1 88 ? 6.667 3.186 -16.893 1.00 72.44 88 PRO A C 1
ATOM 688 O O . PRO A 1 88 ? 5.799 2.780 -16.124 1.00 72.44 88 PRO A O 1
ATOM 691 N N . GLN A 1 89 ? 7.958 3.153 -16.562 1.00 69.62 89 GLN A N 1
ATOM 692 C CA . GLN A 1 89 ? 8.463 2.669 -15.275 1.00 69.62 89 GLN A CA 1
ATOM 693 C C . GLN A 1 89 ? 8.083 3.603 -14.115 1.00 69.62 89 GLN A C 1
ATOM 695 O O . GLN A 1 89 ? 7.693 3.113 -13.057 1.00 69.62 89 GLN A O 1
ATOM 700 N N . ALA A 1 90 ? 8.111 4.926 -14.314 1.00 70.94 90 ALA A N 1
ATOM 701 C CA . ALA A 1 90 ? 7.667 5.885 -13.298 1.00 70.94 90 ALA A CA 1
ATOM 702 C C . ALA A 1 90 ? 6.161 5.738 -13.012 1.00 70.94 90 ALA A C 1
ATOM 704 O O . ALA A 1 90 ? 5.729 5.751 -11.861 1.00 70.94 90 ALA A O 1
ATOM 705 N N . TYR A 1 91 ? 5.366 5.507 -14.060 1.00 71.94 91 TYR A N 1
ATOM 706 C CA . TYR A 1 91 ? 3.931 5.256 -13.937 1.00 71.94 91 TYR A CA 1
ATOM 707 C C . TYR A 1 91 ? 3.613 3.929 -13.231 1.00 71.94 91 TYR A C 1
ATOM 709 O O . TYR A 1 91 ? 2.704 3.869 -12.406 1.00 71.94 91 TYR A O 1
ATOM 717 N N . LEU A 1 92 ? 4.397 2.876 -13.496 1.00 71.94 92 LEU A N 1
ATOM 718 C CA . LEU A 1 92 ? 4.281 1.604 -12.779 1.00 71.94 92 LEU A CA 1
ATOM 719 C C . LEU A 1 92 ? 4.512 1.794 -11.275 1.00 71.94 92 LEU A C 1
ATOM 721 O O . LEU A 1 92 ? 3.718 1.315 -10.468 1.00 71.94 92 LEU A O 1
ATOM 725 N N . GLY A 1 93 ? 5.566 2.531 -10.910 1.00 70.94 93 GLY A N 1
ATOM 726 C CA . GLY A 1 93 ? 5.870 2.860 -9.518 1.00 70.94 93 GLY A CA 1
ATOM 727 C C . GLY A 1 93 ? 4.736 3.628 -8.837 1.00 70.94 93 GLY A C 1
ATOM 728 O O . GLY A 1 93 ? 4.376 3.308 -7.705 1.00 70.94 93 GLY A O 1
ATOM 729 N N . LEU A 1 94 ? 4.117 4.582 -9.538 1.00 71.62 94 LEU A N 1
ATOM 730 C CA . LEU A 1 94 ? 2.958 5.317 -9.031 1.00 71.62 94 LEU A CA 1
ATOM 731 C C . LEU A 1 94 ? 1.776 4.382 -8.741 1.00 71.62 94 LEU A C 1
ATOM 733 O O . LEU A 1 94 ? 1.197 4.463 -7.664 1.00 71.62 94 LEU A O 1
ATOM 737 N N . ILE A 1 95 ? 1.440 3.471 -9.658 1.00 70.31 95 ILE A N 1
ATOM 738 C CA . ILE A 1 95 ? 0.302 2.550 -9.494 1.00 70.31 95 ILE A CA 1
ATOM 739 C C . ILE A 1 95 ? 0.523 1.584 -8.326 1.00 70.31 95 ILE A C 1
ATOM 741 O O . ILE A 1 95 ? -0.381 1.391 -7.515 1.00 70.31 95 ILE A O 1
ATOM 745 N N . PHE A 1 96 ? 1.719 0.998 -8.218 1.00 69.31 96 PHE A N 1
ATOM 746 C CA . PHE A 1 96 ? 2.032 0.056 -7.140 1.00 69.31 96 PHE A CA 1
ATOM 747 C C . PHE A 1 96 ? 1.994 0.713 -5.754 1.00 69.31 96 PHE A C 1
ATOM 749 O O . PHE A 1 96 ? 1.551 0.085 -4.795 1.00 69.31 96 PHE A O 1
ATOM 756 N N . ASN A 1 97 ? 2.396 1.982 -5.645 1.00 69.31 97 ASN A N 1
ATOM 757 C CA . ASN A 1 97 ? 2.390 2.710 -4.373 1.00 69.31 97 ASN A CA 1
ATOM 758 C C . ASN A 1 97 ? 1.059 3.423 -4.079 1.00 69.31 97 ASN A C 1
ATOM 760 O O . ASN A 1 97 ? 0.745 3.675 -2.915 1.00 69.31 97 ASN A O 1
ATOM 764 N N . TRP A 1 98 ? 0.235 3.695 -5.098 1.00 71.38 98 TRP A N 1
ATOM 765 C CA . TRP A 1 98 ? -1.061 4.364 -4.946 1.00 71.38 98 TRP A CA 1
ATOM 766 C C . TRP A 1 98 ? -1.986 3.632 -3.970 1.00 71.38 98 TRP A C 1
ATOM 768 O O . TRP A 1 98 ? -2.622 4.263 -3.127 1.00 71.38 98 TRP A O 1
ATOM 778 N N . GLY A 1 99 ? -2.020 2.297 -4.038 1.00 68.81 99 GLY A N 1
ATOM 779 C CA . GLY A 1 99 ? -2.828 1.476 -3.134 1.00 68.81 99 GLY A CA 1
ATOM 780 C C . GLY A 1 99 ? -2.429 1.635 -1.665 1.00 68.81 99 GLY A C 1
ATOM 781 O O . GLY A 1 99 ? -3.302 1.713 -0.802 1.00 68.81 99 GLY A O 1
ATOM 782 N N . ILE A 1 100 ? -1.129 1.753 -1.381 1.00 69.81 100 ILE A N 1
ATOM 783 C CA . ILE A 1 100 ? -0.606 1.954 -0.023 1.00 69.81 100 ILE A CA 1
ATOM 784 C C . ILE A 1 100 ? -0.994 3.345 0.480 1.00 69.81 100 ILE A C 1
ATOM 786 O O . ILE A 1 100 ? -1.567 3.463 1.561 1.00 69.81 100 ILE A O 1
ATOM 790 N N . CYS A 1 101 ? -0.752 4.391 -0.316 1.00 66.25 101 CYS A N 1
ATOM 791 C CA . CYS A 1 101 ? -1.111 5.762 0.052 1.00 66.25 101 CYS A CA 1
ATOM 792 C C . CYS A 1 101 ? -2.616 5.911 0.305 1.00 66.25 101 CYS A C 1
ATOM 794 O O . CYS A 1 101 ? -3.013 6.476 1.323 1.00 66.25 101 CYS A O 1
ATOM 796 N N . TRP A 1 102 ? -3.453 5.371 -0.586 1.00 67.56 102 TRP A N 1
ATOM 797 C CA . TRP A 1 102 ? -4.905 5.419 -0.435 1.00 67.56 102 TRP A CA 1
ATOM 798 C C . TRP A 1 102 ? -5.376 4.662 0.810 1.00 67.56 102 TRP A C 1
ATOM 800 O O . TRP A 1 102 ? -6.175 5.196 1.575 1.00 67.56 102 TRP A O 1
ATOM 810 N N . THR A 1 103 ? -4.849 3.456 1.047 1.00 68.75 103 THR A N 1
ATOM 811 C CA . THR A 1 103 ? -5.207 2.649 2.225 1.00 68.75 103 THR A CA 1
ATOM 812 C C . THR A 1 103 ? -4.819 3.367 3.512 1.00 68.75 103 THR A C 1
ATOM 814 O O . THR A 1 103 ? -5.652 3.505 4.397 1.00 68.75 103 THR A O 1
ATOM 817 N N . LEU A 1 104 ? -3.605 3.916 3.604 1.00 68.25 104 LEU A N 1
ATOM 818 C CA . LEU A 1 104 ? -3.162 4.647 4.795 1.00 68.25 104 LEU A CA 1
ATOM 819 C C . LEU A 1 104 ? -4.039 5.868 5.093 1.00 68.25 104 LEU A C 1
ATOM 821 O O . LEU A 1 104 ? -4.421 6.080 6.243 1.00 68.25 104 LEU A O 1
ATOM 825 N N . VAL A 1 105 ? -4.380 6.662 4.074 1.00 69.38 105 VAL A N 1
ATOM 826 C CA . VAL A 1 105 ? -5.258 7.829 4.244 1.00 69.38 105 VAL A CA 1
ATOM 827 C C . VAL A 1 105 ? -6.657 7.393 4.673 1.00 69.38 105 VAL A C 1
ATOM 829 O O . VAL A 1 105 ? -7.192 7.928 5.642 1.00 69.38 105 VAL A O 1
ATOM 832 N N . TYR A 1 106 ? -7.236 6.409 3.984 1.00 67.69 106 TYR A N 1
ATOM 833 C CA . TYR A 1 106 ? -8.588 5.932 4.254 1.00 67.69 106 TYR A CA 1
ATOM 834 C C . TYR A 1 106 ? -8.706 5.333 5.662 1.00 67.69 106 TYR A C 1
ATOM 836 O O . TYR A 1 106 ? -9.548 5.773 6.439 1.00 67.69 106 TYR A O 1
ATOM 844 N N . GLU A 1 107 ? -7.810 4.418 6.036 1.00 70.81 107 GLU A N 1
ATOM 845 C CA . GLU A 1 107 ? -7.772 3.801 7.369 1.00 70.81 107 GLU A CA 1
ATOM 846 C C . GLU A 1 107 ? -7.550 4.843 8.473 1.00 70.81 107 GLU A C 1
ATOM 848 O O . GLU A 1 107 ? -8.161 4.765 9.534 1.00 70.81 107 GLU A O 1
ATOM 853 N N . THR A 1 108 ? -6.742 5.880 8.222 1.00 71.19 108 THR A N 1
ATOM 854 C CA . THR A 1 108 ? -6.543 6.965 9.196 1.00 71.19 108 THR A CA 1
ATOM 855 C C . THR A 1 108 ? -7.823 7.766 9.430 1.00 71.19 108 THR A C 1
ATOM 857 O O . THR A 1 108 ? -8.108 8.143 10.569 1.00 71.19 108 THR A O 1
ATOM 860 N N . ILE A 1 109 ? -8.603 8.030 8.376 1.00 74.94 109 ILE A N 1
ATOM 861 C CA . ILE A 1 109 ? -9.895 8.722 8.485 1.00 74.94 109 ILE A CA 1
ATOM 862 C C . ILE A 1 109 ? -10.889 7.864 9.278 1.00 74.94 109 ILE A C 1
ATOM 864 O O . ILE A 1 109 ? -11.549 8.387 10.173 1.00 74.94 109 ILE A O 1
ATOM 868 N N . TYR A 1 110 ? -10.962 6.559 9.001 1.00 73.88 110 TYR A N 1
ATOM 869 C CA . TYR A 1 110 ? -11.831 5.635 9.743 1.00 73.88 110 TYR A CA 1
ATOM 870 C C . TYR A 1 110 ? -11.414 5.484 11.206 1.00 73.88 110 TYR A C 1
ATOM 872 O O . TYR A 1 110 ? -12.255 5.601 12.091 1.00 73.88 110 TYR A O 1
ATOM 880 N N . ALA A 1 111 ? -10.117 5.365 11.487 1.00 73.81 111 ALA A N 1
ATOM 881 C CA . ALA A 1 111 ? -9.613 5.287 12.855 1.00 73.81 111 ALA A CA 1
ATOM 882 C C . ALA A 1 111 ? -9.985 6.524 13.698 1.00 73.81 111 ALA A C 1
ATOM 884 O O . ALA A 1 111 ? -10.162 6.419 14.909 1.00 73.81 111 ALA A O 1
ATOM 885 N N . HIS A 1 112 ? -10.123 7.706 13.082 1.00 76.12 112 HIS A N 1
ATOM 886 C CA . HIS A 1 112 ? -10.614 8.895 13.787 1.00 76.12 112 HIS A CA 1
ATOM 887 C C . HIS A 1 112 ? -12.125 8.863 14.041 1.00 76.12 112 HIS A C 1
ATOM 889 O O . HIS A 1 112 ? -12.561 9.429 15.042 1.00 76.12 112 HIS A O 1
ATOM 895 N N . GLN A 1 113 ? -12.908 8.215 13.173 1.00 79.25 113 GLN A N 1
ATOM 896 C CA . GLN A 1 113 ? -14.349 8.030 13.374 1.00 79.25 113 GLN A CA 1
ATOM 897 C C . GLN A 1 113 ? -14.629 7.068 14.532 1.00 79.25 113 GLN A C 1
ATOM 899 O O . GLN A 1 113 ? -15.490 7.354 15.357 1.00 79.25 113 GLN A O 1
ATOM 904 N N . ASP A 1 114 ? -13.862 5.982 14.643 1.00 79.31 114 ASP A N 1
ATOM 905 C CA . ASP A 1 114 ? -14.085 4.938 15.652 1.00 79.31 114 ASP A CA 1
ATOM 906 C C . ASP A 1 114 ? -13.449 5.263 17.027 1.00 79.31 114 ASP A C 1
ATOM 908 O O . ASP A 1 114 ? -13.582 4.502 17.981 1.00 79.31 114 ASP A O 1
ATOM 912 N N . LYS A 1 115 ? -12.817 6.435 17.195 1.00 81.38 115 LYS A N 1
ATOM 913 C CA . LYS A 1 115 ? -12.074 6.811 18.415 1.00 81.38 115 LYS A CA 1
ATOM 914 C C . LYS A 1 115 ? -12.897 6.734 19.706 1.00 81.38 115 LYS A C 1
ATOM 916 O O . LYS A 1 115 ? -12.377 6.323 20.745 1.00 81.38 115 LYS A O 1
ATOM 921 N N . GLU A 1 116 ? -14.141 7.203 19.677 1.00 82.00 116 GLU A N 1
ATOM 922 C CA . GLU A 1 116 ? -15.003 7.192 20.865 1.00 82.00 116 GLU A CA 1
ATOM 923 C C . GLU A 1 116 ? -15.431 5.776 21.241 1.00 82.00 116 GLU A C 1
ATOM 925 O O . GLU A 1 116 ? -15.532 5.453 22.424 1.00 82.00 116 GLU A O 1
ATOM 930 N N . ASP A 1 117 ? -15.651 4.929 20.244 1.00 82.25 117 ASP A N 1
ATOM 931 C CA . ASP A 1 117 ? -16.096 3.556 20.434 1.00 82.25 117 ASP A CA 1
ATOM 932 C C . ASP A 1 117 ? -14.926 2.650 20.838 1.00 82.25 117 ASP A C 1
ATOM 934 O O . ASP A 1 117 ? -15.057 1.876 21.788 1.00 82.25 117 ASP A O 1
ATOM 938 N N . ASP A 1 118 ? -13.742 2.854 20.257 1.00 83.69 118 ASP A N 1
ATOM 939 C CA . ASP A 1 118 ? -12.494 2.213 20.677 1.00 83.69 118 ASP A CA 1
ATOM 940 C C . ASP A 1 118 ? -12.194 2.492 22.157 1.00 83.69 118 ASP A C 1
ATOM 942 O O . ASP A 1 118 ? -11.793 1.592 22.899 1.00 83.69 118 ASP A O 1
ATOM 946 N N . LEU A 1 119 ? -12.434 3.727 22.621 1.00 83.94 119 LEU A N 1
ATOM 947 C CA . LEU A 1 119 ? -12.245 4.103 24.023 1.00 83.94 119 LEU A CA 1
ATOM 948 C C . LEU A 1 119 ? -13.251 3.403 24.949 1.00 83.94 119 LEU A C 1
ATOM 950 O O . LEU A 1 119 ? -12.863 2.950 26.025 1.00 83.94 119 LEU A O 1
ATOM 954 N N . LYS A 1 120 ? -14.524 3.297 24.541 1.00 83.69 120 LYS A N 1
ATOM 955 C CA . LYS A 1 120 ? -15.584 2.618 25.313 1.00 83.69 120 LYS A CA 1
ATOM 956 C C . LYS A 1 120 ? -15.340 1.114 25.419 1.00 83.69 120 LYS A C 1
ATOM 958 O O . LYS A 1 120 ? -15.627 0.521 26.456 1.00 83.69 120 LYS A O 1
ATOM 963 N N . VAL A 1 121 ? -14.825 0.497 24.355 1.00 83.50 121 VAL A N 1
ATOM 964 C CA . VAL A 1 121 ? -14.567 -0.951 24.293 1.00 83.50 121 VAL A CA 1
ATOM 965 C C . VAL A 1 121 ? -13.175 -1.316 24.832 1.00 83.50 121 VAL A C 1
ATOM 967 O O . VAL A 1 121 ? -12.932 -2.472 25.177 1.00 83.50 121 VAL A O 1
ATOM 970 N N . GLY A 1 122 ? -12.273 -0.341 24.975 1.00 82.19 122 GLY A N 1
ATOM 971 C CA . GLY A 1 122 ? -10.906 -0.545 25.459 1.00 82.19 122 GLY A CA 1
ATOM 972 C C . GLY A 1 122 ? -9.948 -1.084 24.390 1.00 82.19 122 GLY A C 1
ATOM 973 O O . GLY A 1 122 ? -8.931 -1.696 24.724 1.00 82.19 122 GLY A O 1
ATOM 974 N N . VAL A 1 123 ? -10.262 -0.872 23.109 1.00 82.19 123 VAL A N 1
ATOM 975 C CA . VAL A 1 123 ? -9.454 -1.313 21.963 1.00 82.19 123 VAL A CA 1
ATOM 976 C C . VAL A 1 123 ? -8.292 -0.342 21.749 1.00 82.19 123 VAL A C 1
ATOM 978 O O . VAL A 1 123 ? -8.422 0.875 21.875 1.00 82.19 123 VAL A O 1
ATOM 981 N N . LYS A 1 124 ? -7.106 -0.872 21.439 1.00 79.06 124 LYS A N 1
ATOM 982 C CA . LYS A 1 124 ? -5.932 -0.044 21.139 1.00 79.06 124 LYS A CA 1
ATOM 983 C C . LYS A 1 124 ? -5.994 0.402 19.682 1.00 79.06 124 LYS A C 1
ATOM 985 O O . LYS A 1 124 ? -5.837 -0.423 18.793 1.00 79.06 124 LYS A O 1
ATOM 990 N N . SER A 1 125 ? -6.119 1.705 19.453 1.00 72.31 125 SER A N 1
ATOM 991 C CA . SER A 1 125 ? -6.097 2.296 18.113 1.00 72.31 125 SER A CA 1
ATOM 992 C C . SER A 1 125 ? -4.990 3.334 17.974 1.00 72.31 125 SER A C 1
ATOM 994 O O . SER A 1 125 ? -4.652 4.065 18.915 1.00 72.31 125 SER A O 1
ATOM 996 N N . THR A 1 126 ? -4.426 3.418 16.770 1.00 70.25 126 THR A N 1
ATOM 997 C CA . THR A 1 126 ? -3.453 4.443 16.386 1.00 70.25 126 THR A CA 1
ATOM 998 C C . THR A 1 126 ? -4.025 5.839 16.643 1.00 70.25 126 THR A C 1
ATOM 1000 O O . THR A 1 126 ? -3.313 6.684 17.173 1.00 70.25 126 THR A O 1
ATOM 1003 N N . ALA A 1 127 ? -5.325 6.060 16.407 1.00 71.69 127 ALA A N 1
ATOM 1004 C CA . ALA A 1 127 ? -5.993 7.344 16.648 1.00 71.69 127 ALA A CA 1
ATOM 1005 C C . ALA A 1 127 ? -6.128 7.718 18.141 1.00 71.69 127 ALA A C 1
ATOM 1007 O O . ALA A 1 127 ? -6.176 8.902 18.491 1.00 71.69 127 ALA A O 1
ATOM 1008 N N . LEU A 1 128 ? -6.162 6.728 19.044 1.00 72.12 128 LEU A N 1
ATOM 1009 C CA . LEU A 1 128 ? -6.170 6.952 20.495 1.00 72.12 128 LEU A CA 1
ATOM 1010 C C . LEU A 1 128 ? -4.775 7.282 21.028 1.00 72.12 128 LEU A C 1
ATOM 1012 O O . LEU A 1 128 ? -4.614 8.178 21.859 1.00 72.12 128 LEU A O 1
ATOM 1016 N N . ARG A 1 129 ? -3.761 6.555 20.544 1.00 70.06 129 ARG A N 1
ATOM 1017 C CA . ARG A 1 129 ? -2.371 6.701 20.992 1.00 70.06 129 ARG A CA 1
ATOM 1018 C C . ARG A 1 129 ? -1.683 7.917 20.377 1.00 70.06 129 ARG A C 1
ATOM 1020 O O . ARG A 1 129 ? -0.858 8.552 21.027 1.00 70.06 129 ARG A O 1
ATOM 1027 N N . LEU A 1 130 ? -2.008 8.229 19.131 1.00 64.94 130 LEU A N 1
ATOM 1028 C CA . LEU A 1 130 ? -1.333 9.227 18.318 1.00 64.94 130 LEU A CA 1
ATOM 1029 C C . LEU A 1 130 ? -2.370 10.265 17.892 1.00 64.94 130 LEU A C 1
ATOM 1031 O O . LEU A 1 130 ? -3.021 10.139 16.863 1.00 64.94 130 LEU A O 1
ATOM 1035 N N . LYS A 1 131 ? -2.534 11.308 18.714 1.00 59.69 131 LYS A N 1
ATOM 1036 C CA . LYS A 1 131 ? -3.523 12.392 18.531 1.00 59.69 131 LYS A CA 1
ATOM 1037 C C . LYS A 1 131 ? -3.330 13.229 17.242 1.00 59.69 131 LYS A C 1
ATOM 1039 O O . LYS A 1 131 ? -4.013 14.234 17.086 1.00 59.69 131 LYS A O 1
ATOM 1044 N N . SER A 1 132 ? -2.387 12.882 16.360 1.00 55.94 132 SER A N 1
ATOM 1045 C CA . SER A 1 132 ? -1.956 13.693 15.216 1.00 55.94 132 SER A CA 1
ATOM 1046 C C . SER A 1 132 ? -1.577 12.843 13.994 1.00 55.94 132 SER A C 1
ATOM 1048 O O . SER A 1 132 ? -0.827 11.868 14.104 1.00 55.94 132 SER A O 1
ATOM 1050 N N . PHE A 1 133 ? -2.017 13.307 12.818 1.00 55.22 133 PHE A N 1
ATOM 1051 C CA . PHE A 1 133 ? -1.650 12.820 11.477 1.00 55.22 133 PHE A CA 1
ATOM 1052 C C . PHE A 1 133 ? -0.126 12.812 11.219 1.00 55.22 133 PHE A C 1
ATOM 1054 O O . PHE A 1 133 ? 0.362 12.080 10.365 1.00 55.22 133 PHE A O 1
ATOM 1061 N N . LEU A 1 134 ? 0.654 13.577 11.992 1.00 51.59 134 LEU A N 1
ATOM 1062 C CA . LEU A 1 134 ? 2.105 13.754 11.820 1.00 51.59 134 LEU A CA 1
ATOM 1063 C C . LEU A 1 134 ? 2.959 12.593 12.353 1.00 51.59 134 LEU A C 1
ATOM 1065 O O . LEU A 1 134 ? 4.182 12.620 12.232 1.00 51.59 134 LEU A O 1
ATOM 1069 N N . THR A 1 135 ? 2.356 11.547 12.924 1.00 53.19 135 THR A N 1
ATOM 1070 C CA . THR A 1 135 ? 3.123 10.423 13.498 1.00 53.19 135 THR A CA 1
ATOM 1071 C C . THR A 1 135 ? 3.618 9.414 12.450 1.00 53.19 135 THR A C 1
ATOM 1073 O O . THR A 1 135 ? 4.092 8.333 12.787 1.00 53.19 135 THR A O 1
ATOM 1076 N N . ALA A 1 136 ? 3.614 9.796 11.172 1.00 57.91 136 ALA A N 1
ATOM 1077 C CA . ALA A 1 136 ? 4.393 9.149 10.119 1.00 57.91 136 ALA A CA 1
ATOM 1078 C C . ALA A 1 136 ? 5.912 9.379 10.287 1.00 57.91 136 ALA A C 1
ATOM 1080 O O . ALA A 1 136 ? 6.687 9.131 9.370 1.00 57.91 136 ALA A O 1
ATOM 1081 N N . TRP A 1 137 ? 6.382 9.845 11.448 1.00 61.78 137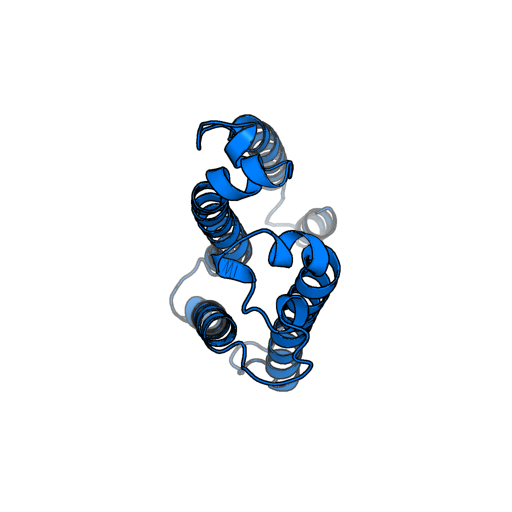 TRP A N 1
ATOM 1082 C CA . TRP A 1 137 ? 7.802 10.099 11.643 1.00 61.78 137 TRP A CA 1
ATOM 1083 C C . TRP A 1 137 ? 8.701 8.875 11.414 1.00 61.78 137 TRP A C 1
ATOM 1085 O O . TRP A 1 137 ? 9.780 9.112 10.888 1.00 61.78 137 TRP A O 1
ATOM 1095 N N . PRO A 1 138 ? 8.302 7.606 11.695 1.00 69.94 138 PRO A N 1
ATOM 1096 C CA . PRO A 1 138 ? 9.095 6.429 11.330 1.00 69.94 138 PRO A CA 1
ATOM 1097 C C . PRO A 1 138 ? 9.064 6.147 9.826 1.00 69.94 138 PRO A C 1
ATOM 1099 O O . PRO A 1 138 ? 9.999 5.564 9.292 1.00 69.94 138 PRO A O 1
ATOM 1102 N N . TYR A 1 139 ? 8.034 6.601 9.111 1.00 67.81 139 TYR A N 1
ATOM 1103 C CA . TYR A 1 139 ? 7.989 6.490 7.658 1.00 67.81 139 TYR A CA 1
ATOM 1104 C C . TYR A 1 139 ? 9.102 7.316 6.998 1.00 67.81 139 TYR A C 1
ATOM 1106 O O . TYR A 1 139 ? 9.697 6.841 6.039 1.00 67.81 139 TYR A O 1
ATOM 1114 N N . TYR A 1 140 ? 9.474 8.486 7.534 1.00 73.69 140 TYR A N 1
ATOM 1115 C CA . TYR A 1 140 ? 10.554 9.304 6.963 1.00 73.69 140 TYR A CA 1
ATOM 1116 C C . TYR A 1 140 ? 11.954 8.656 6.983 1.00 73.69 140 TYR A C 1
ATOM 1118 O O . TYR A 1 140 ? 12.598 8.701 5.940 1.00 73.69 140 TYR A O 1
ATOM 1126 N N . PRO A 1 141 ? 12.462 8.039 8.071 1.00 81.62 141 PRO A N 1
ATOM 1127 C CA . PRO A 1 141 ? 13.741 7.337 8.052 1.00 81.62 141 PRO A CA 1
ATOM 1128 C C . PRO A 1 141 ? 13.698 6.069 7.192 1.00 81.62 141 PRO A C 1
ATOM 1130 O O . PRO A 1 141 ? 14.672 5.808 6.494 1.00 81.62 141 PRO A O 1
ATOM 1133 N N . PHE A 1 142 ? 12.584 5.323 7.157 1.00 76.88 142 PHE A N 1
ATOM 1134 C CA . PHE A 1 142 ? 12.436 4.195 6.224 1.00 76.88 142 PHE A CA 1
ATOM 1135 C C . PHE A 1 142 ?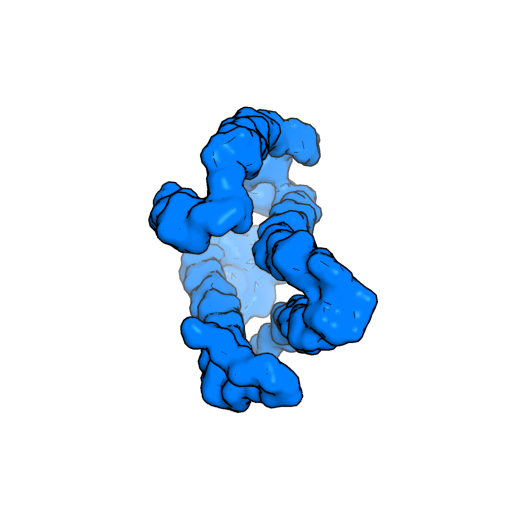 12.437 4.664 4.762 1.00 76.88 142 PHE A C 1
ATOM 1137 O O . PHE A 1 142 ? 13.135 4.090 3.928 1.00 76.88 142 PHE A O 1
ATOM 1144 N N . LEU A 1 143 ? 11.718 5.747 4.457 1.00 77.44 143 LEU A N 1
ATOM 11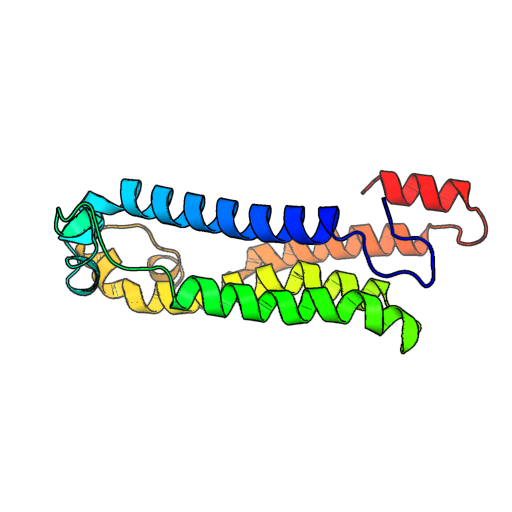45 C CA . LEU A 1 143 ? 11.707 6.374 3.139 1.00 77.44 143 LEU A CA 1
ATOM 1146 C C . LEU A 1 143 ? 13.093 6.910 2.767 1.00 77.44 143 LEU A C 1
ATOM 1148 O O . LEU A 1 143 ? 13.529 6.722 1.634 1.00 77.44 143 LEU A 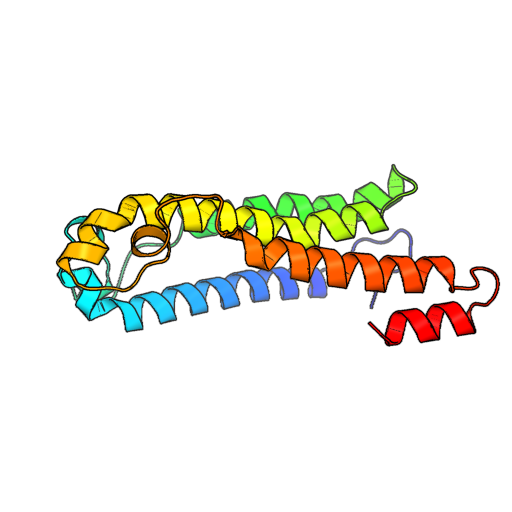O 1
ATOM 1152 N N . ALA A 1 144 ? 13.796 7.549 3.702 1.00 81.38 144 ALA A N 1
ATOM 1153 C CA . ALA A 1 144 ? 15.141 8.070 3.492 1.00 81.38 144 ALA A CA 1
ATOM 1154 C C . ALA A 1 144 ? 16.144 6.939 3.233 1.00 81.38 144 ALA A C 1
ATOM 1156 O O . ALA A 1 144 ? 16.929 7.038 2.295 1.00 81.38 144 ALA A O 1
ATOM 1157 N N . ALA A 1 145 ? 16.081 5.843 3.996 1.00 85.38 145 ALA A N 1
ATOM 1158 C CA . ALA A 1 145 ? 16.922 4.666 3.790 1.00 85.38 145 ALA A CA 1
ATOM 1159 C C . ALA A 1 145 ? 16.652 4.005 2.429 1.00 85.38 145 ALA A C 1
ATOM 1161 O O . ALA A 1 145 ? 17.590 3.745 1.678 1.00 85.38 145 ALA A O 1
ATOM 1162 N N . ALA A 1 146 ? 15.380 3.806 2.069 1.00 81.56 146 ALA A N 1
ATOM 1163 C CA . ALA A 1 146 ? 15.001 3.268 0.763 1.00 81.56 146 ALA A CA 1
ATOM 1164 C C . ALA A 1 146 ? 15.440 4.191 -0.389 1.00 81.56 146 ALA A C 1
ATOM 1166 O O . ALA A 1 146 ? 15.987 3.729 -1.388 1.00 81.56 146 ALA A O 1
ATOM 1167 N N . SER A 1 147 ? 15.269 5.507 -0.232 1.00 83.69 147 SER A N 1
ATOM 1168 C CA . SER A 1 147 ? 15.697 6.500 -1.225 1.00 83.69 147 SER A CA 1
ATOM 1169 C C . SER A 1 147 ? 17.218 6.532 -1.377 1.00 83.69 147 SER A C 1
ATOM 1171 O O . SER A 1 147 ? 17.713 6.620 -2.496 1.00 83.69 147 SER A O 1
ATOM 1173 N N . ALA A 1 148 ? 17.968 6.418 -0.277 1.00 88.06 148 ALA A N 1
ATOM 1174 C CA . ALA A 1 148 ? 19.427 6.368 -0.291 1.00 88.06 148 ALA A CA 1
ATOM 1175 C C . ALA A 1 148 ? 19.948 5.095 -0.976 1.00 88.06 148 ALA A C 1
ATOM 1177 O O . ALA A 1 148 ? 20.850 5.176 -1.809 1.00 88.06 148 ALA A O 1
ATOM 1178 N N . GLN A 1 149 ? 19.341 3.940 -0.685 1.00 87.75 149 GLN A N 1
ATOM 1179 C CA . GLN A 1 149 ? 19.654 2.668 -1.341 1.00 87.75 149 GLN A CA 1
ATOM 1180 C C . GLN A 1 149 ? 19.448 2.760 -2.860 1.00 87.75 149 GLN A C 1
ATOM 1182 O O . GLN A 1 149 ? 20.331 2.392 -3.634 1.00 87.75 149 GLN A O 1
ATOM 1187 N N . LEU A 1 150 ? 18.307 3.304 -3.296 1.00 84.00 150 LEU A N 1
ATOM 1188 C CA . LEU A 1 150 ? 18.000 3.486 -4.716 1.00 84.00 150 LEU A CA 1
ATOM 1189 C C . LEU A 1 150 ? 18.936 4.503 -5.380 1.00 84.00 150 LEU A C 1
ATOM 1191 O O . LEU A 1 150 ? 19.424 4.256 -6.480 1.00 84.00 150 LEU A O 1
ATOM 1195 N N . ALA A 1 151 ? 19.237 5.619 -4.712 1.00 86.50 151 ALA A N 1
ATOM 1196 C CA . ALA A 1 151 ? 20.173 6.621 -5.219 1.00 86.50 151 ALA A CA 1
ATOM 1197 C C . ALA A 1 151 ? 21.582 6.040 -5.415 1.00 86.50 151 ALA A C 1
ATOM 1199 O O . ALA A 1 151 ? 22.229 6.329 -6.420 1.00 86.50 151 ALA A O 1
ATOM 1200 N N . TRP A 1 152 ? 22.034 5.180 -4.500 1.00 88.62 152 TRP A N 1
ATOM 1201 C CA . TRP A 1 152 ? 23.305 4.465 -4.624 1.00 88.62 152 TRP A CA 1
ATOM 1202 C C . TRP A 1 152 ? 23.303 3.452 -5.779 1.00 88.62 152 TRP A C 1
ATOM 1204 O O . TRP A 1 152 ? 24.272 3.350 -6.532 1.00 88.62 152 TRP A O 1
ATOM 1214 N N . GLN A 1 153 ? 22.206 2.721 -5.979 1.00 85.94 153 GLN A N 1
ATOM 1215 C CA . GLN A 1 153 ? 22.089 1.811 -7.121 1.00 85.94 153 GLN A CA 1
ATOM 1216 C C . GLN A 1 153 ? 22.100 2.566 -8.455 1.00 85.94 153 GLN A C 1
ATOM 1218 O O . GLN A 1 153 ? 22.787 2.147 -9.383 1.00 85.94 153 GLN A O 1
ATOM 1223 N N . ILE A 1 154 ? 21.393 3.698 -8.539 1.00 85.06 154 ILE A N 1
ATOM 1224 C CA . ILE A 1 154 ? 21.338 4.543 -9.741 1.00 85.06 154 ILE A CA 1
ATOM 1225 C C . ILE A 1 154 ? 22.695 5.194 -10.030 1.00 85.06 154 ILE A C 1
ATOM 1227 O O . ILE A 1 154 ? 23.073 5.311 -11.190 1.00 85.06 154 ILE A O 1
ATOM 1231 N N . SER A 1 155 ? 23.444 5.612 -9.007 1.00 87.88 155 SER A N 1
ATOM 1232 C CA . SER A 1 155 ? 24.747 6.255 -9.218 1.00 87.88 155 SER A CA 1
ATOM 1233 C C . SER A 1 155 ? 25.847 5.278 -9.623 1.00 87.88 155 SER A C 1
ATOM 1235 O O . SER A 1 155 ? 26.837 5.689 -10.222 1.00 87.88 155 SER A O 1
ATOM 1237 N N . THR A 1 156 ? 25.691 3.994 -9.299 1.00 89.81 156 THR A N 1
ATOM 1238 C CA . THR A 1 156 ? 26.712 2.979 -9.571 1.00 89.81 156 THR A CA 1
ATOM 1239 C C . THR A 1 156 ? 26.402 2.118 -10.789 1.00 89.81 156 THR A C 1
ATOM 1241 O O . THR A 1 156 ? 27.284 1.376 -11.215 1.00 89.81 156 THR A O 1
ATOM 1244 N N . VAL A 1 157 ? 25.162 2.093 -11.292 1.00 89.38 157 VAL A N 1
ATOM 1245 C CA . VAL A 1 157 ? 24.775 1.215 -12.410 1.00 89.38 157 VAL A CA 1
ATOM 1246 C C . VAL A 1 157 ? 25.437 1.652 -13.710 1.00 89.38 157 VAL A C 1
ATOM 1248 O O . VAL A 1 157 ? 25.356 2.816 -14.103 1.00 89.38 157 VAL A O 1
ATOM 1251 N N . ASP A 1 158 ? 26.064 0.700 -14.395 1.00 88.81 158 ASP A N 1
ATOM 1252 C CA . ASP A 1 158 ? 26.549 0.913 -15.750 1.00 88.81 158 ASP A CA 1
ATOM 1253 C C . ASP A 1 158 ? 25.427 0.599 -16.746 1.00 88.81 158 ASP A C 1
ATOM 1255 O O . ASP A 1 158 ? 25.091 -0.556 -17.005 1.00 88.81 158 ASP A O 1
ATOM 1259 N N . LEU A 1 159 ? 24.832 1.650 -17.314 1.00 87.44 159 LEU A N 1
ATOM 1260 C CA . LEU A 1 159 ? 23.752 1.523 -18.298 1.00 87.44 159 LEU A CA 1
ATOM 1261 C C . LEU A 1 159 ? 24.224 0.959 -19.648 1.00 87.44 159 LEU A C 1
ATOM 1263 O O . LEU A 1 159 ? 23.385 0.592 -20.474 1.00 87.44 159 LEU A O 1
ATOM 1267 N N . SER A 1 160 ? 25.536 0.904 -19.890 1.00 90.19 160 SER A N 1
ATOM 1268 C CA . SER A 1 160 ? 26.115 0.313 -21.098 1.00 90.19 160 SER A CA 1
ATOM 1269 C C . SER A 1 160 ? 26.339 -1.199 -20.973 1.00 90.19 160 SER A C 1
ATOM 1271 O O . SER A 1 160 ? 26.351 -1.892 -21.993 1.00 90.19 160 SER A O 1
ATOM 1273 N N . ASP A 1 161 ? 26.410 -1.734 -19.745 1.00 90.44 161 ASP A N 1
ATOM 1274 C CA . ASP A 1 161 ? 26.551 -3.167 -19.476 1.00 90.44 161 ASP A CA 1
ATOM 1275 C C . ASP A 1 161 ? 25.219 -3.814 -19.061 1.00 90.44 161 ASP A C 1
ATOM 1277 O O . ASP A 1 161 ? 24.679 -3.641 -17.963 1.00 90.44 161 ASP A O 1
ATOM 1281 N N . ARG A 1 162 ? 24.705 -4.665 -19.953 1.00 88.12 162 ARG A N 1
ATOM 1282 C CA . ARG A 1 162 ? 23.477 -5.433 -19.729 1.00 88.12 162 ARG A CA 1
ATOM 1283 C C . ARG A 1 162 ? 23.586 -6.403 -18.544 1.00 88.12 162 ARG A C 1
ATOM 1285 O O . ARG A 1 162 ? 22.564 -6.698 -17.918 1.00 88.12 162 ARG A O 1
ATOM 1292 N N . VAL A 1 163 ? 24.775 -6.932 -18.255 1.00 87.62 163 VAL A N 1
ATOM 1293 C CA . VAL A 1 163 ? 24.995 -7.897 -17.168 1.00 87.62 163 VAL A CA 1
ATOM 1294 C C . VAL A 1 163 ? 25.005 -7.186 -15.815 1.00 87.62 163 VAL A C 1
ATOM 1296 O O . VAL A 1 163 ? 24.349 -7.672 -14.891 1.00 87.62 163 VAL A O 1
ATOM 1299 N N . ASP A 1 164 ? 25.666 -6.028 -15.702 1.00 87.44 164 ASP A N 1
ATOM 1300 C CA . ASP A 1 164 ? 25.610 -5.174 -14.503 1.00 87.44 164 ASP A CA 1
ATOM 1301 C C . ASP A 1 164 ? 24.174 -4.724 -14.198 1.00 87.44 164 ASP A C 1
ATOM 1303 O O . ASP A 1 164 ? 23.680 -4.917 -13.082 1.00 87.44 164 ASP A O 1
ATOM 1307 N N . CYS A 1 165 ? 23.445 -4.261 -15.221 1.00 85.81 165 CYS A N 1
ATOM 1308 C CA . CYS A 1 165 ? 22.034 -3.891 -15.099 1.00 85.81 165 CYS A CA 1
ATOM 1309 C C . CYS A 1 165 ? 21.170 -5.029 -14.527 1.00 85.81 165 CYS A C 1
ATOM 1311 O O . CYS A 1 165 ? 20.334 -4.806 -13.648 1.00 85.81 165 CYS A O 1
ATOM 1313 N N . ASN A 1 166 ? 21.354 -6.264 -15.010 1.00 85.88 166 ASN A N 1
ATOM 1314 C CA . ASN A 1 166 ? 20.577 -7.408 -14.532 1.00 85.88 166 ASN A CA 1
ATOM 1315 C C . ASN A 1 166 ? 20.944 -7.790 -13.090 1.00 85.88 166 ASN A C 1
ATOM 1317 O O . ASN A 1 166 ? 20.049 -8.024 -12.280 1.00 85.88 166 ASN A O 1
ATOM 1321 N N . LYS A 1 167 ? 22.238 -7.795 -12.750 1.00 86.69 167 LYS A N 1
ATOM 1322 C CA . LYS A 1 167 ? 22.708 -8.106 -11.393 1.00 86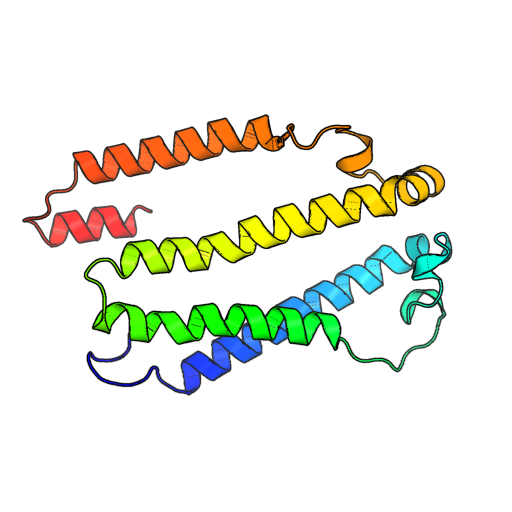.69 167 LYS A CA 1
ATOM 1323 C C . LYS A 1 167 ? 22.125 -7.146 -10.358 1.00 86.69 167 LYS A C 1
ATOM 1325 O O . LYS A 1 167 ? 21.624 -7.597 -9.331 1.00 86.69 167 LYS A O 1
ATOM 1330 N N . LYS A 1 168 ? 22.132 -5.842 -10.645 1.00 82.25 168 LYS A N 1
ATOM 1331 C CA . LYS A 1 168 ? 21.576 -4.821 -9.741 1.00 82.25 168 LYS A CA 1
ATOM 1332 C C . LYS A 1 168 ? 20.053 -4.885 -9.645 1.00 82.25 168 LYS A C 1
ATOM 1334 O O . LYS A 1 168 ? 19.506 -4.659 -8.570 1.00 82.25 168 LYS A O 1
ATOM 1339 N N . PHE A 1 169 ? 19.368 -5.273 -10.721 1.00 80.06 169 PHE A N 1
ATOM 1340 C CA . PHE A 1 169 ? 17.922 -5.505 -10.692 1.00 80.06 169 PHE A CA 1
ATOM 1341 C C . PHE A 1 169 ? 17.527 -6.676 -9.779 1.00 80.06 169 PHE A C 1
ATOM 1343 O O . PHE A 1 169 ? 16.578 -6.546 -9.018 1.00 80.06 169 PHE A O 1
ATOM 1350 N N . VAL A 1 170 ? 18.257 -7.795 -9.829 1.00 80.31 170 VAL A N 1
ATOM 1351 C CA . VAL A 1 170 ? 17.964 -8.996 -9.019 1.00 80.31 170 VAL A CA 1
ATOM 1352 C C . VAL A 1 170 ? 18.344 -8.816 -7.542 1.00 80.31 170 VAL A C 1
ATOM 1354 O O . VAL A 1 170 ? 17.862 -9.556 -6.693 1.00 80.31 170 VAL A O 1
ATOM 1357 N N . SER A 1 171 ? 19.202 -7.843 -7.223 1.00 75.88 171 SER A N 1
ATOM 1358 C CA . SER A 1 171 ? 19.615 -7.549 -5.843 1.00 75.88 171 SER A CA 1
ATOM 1359 C C . SER A 1 171 ? 18.609 -6.734 -5.014 1.00 75.88 171 SER A C 1
ATOM 1361 O O . SER A 1 171 ? 18.868 -6.511 -3.832 1.00 75.88 171 SER A O 1
ATOM 1363 N N . ASN A 1 172 ? 17.510 -6.274 -5.625 1.00 69.19 172 ASN A N 1
ATOM 1364 C CA . ASN A 1 172 ? 16.380 -5.614 -4.957 1.00 69.19 172 ASN A CA 1
ATOM 1365 C C . ASN A 1 172 ? 15.294 -6.621 -4.582 1.00 69.19 172 ASN A C 1
ATOM 1367 O O . ASN A 1 172 ? 14.711 -6.453 -3.490 1.00 69.19 172 ASN A O 1
#

Secondary structure (DSSP, 8-state):
--PPTTSPPPHHHHHHHHHHHHHHHHHHHHHHHHHSHHHHTTSTTTTTSHHHHT--S----HHHHHHHHHHHHHHHHHHHHHHH-S-HHHHHHHHHHHHHHHHHHHHHHHHHHTHHHHHHHT---HHHH--SGGG-TTHHHHHHHHHHHHHHHHHH--TT-HHHHHHHHHT-

InterPro domains:
  IPR000537 UbiA prenyltransferase [PF01040] (1-54)
  IPR030470 UbiA prenyltransferase conserved site [PS00943] (32-54)
  IPR039653 Prenyltransferase [PTHR11048] (2-54)
  IPR039653 Prenyltransferase [cd13959] (1-172)
  IPR044878 UbiA prenyltransferase superfamily [G3DSA:1.10.357.140] (1-58)

Organism: NCBI:txid77586

Sequence (172 aa):
MAAVPGELPHMRMIALFACGSLLIRGAGCTINDLFDGDIDKKVERTKSRPLGSGIWCSDPYTRTVFLGVFSLLLVFSYPLIKRFTFWPQAYLGLIFNWGICWTLVYETIYAHQDKEDDLKVGVKSTALRLKSFLTAWPYYPFLAAASAQLAWQISTVDLSDRVDCNKKFVSN

pLDDT: mean 71.46, std 10.55, range [39.5, 90.44]

Radius of gyration: 21.67 Å; chains: 1; bounding box: 54×30×55 Å